Protein AF-X6HKK5-F1 (afdb_monomer)

Structure (mmCIF, N/CA/C/O backbone):
data_AF-X6HKK5-F1
#
_entry.id   AF-X6HKK5-F1
#
loop_
_atom_site.group_PDB
_atom_site.id
_atom_site.type_symbol
_atom_site.label_atom_id
_atom_site.label_alt_id
_atom_site.label_comp_id
_atom_site.label_asym_id
_atom_site.label_entity_id
_atom_site.label_seq_id
_atom_site.pdbx_PDB_ins_code
_atom_site.Cartn_x
_atom_site.Cartn_y
_atom_site.Cartn_z
_atom_site.occupancy
_atom_site.B_iso_or_equiv
_atom_site.auth_seq_id
_atom_site.auth_comp_id
_atom_site.auth_asym_id
_atom_site.auth_atom_id
_atom_site.pdbx_PDB_model_num
ATOM 1 N N . MET A 1 1 ? -24.919 6.876 29.191 1.00 41.84 1 MET A N 1
ATOM 2 C CA . MET A 1 1 ? -24.363 6.318 27.938 1.00 41.84 1 MET A CA 1
ATOM 3 C C . MET A 1 1 ? -24.733 7.276 26.819 1.00 41.84 1 MET A C 1
ATOM 5 O O . MET A 1 1 ? -25.916 7.450 26.562 1.00 41.84 1 MET A O 1
ATOM 9 N N . ASN A 1 2 ? -23.750 7.991 26.263 1.00 43.66 2 ASN A N 1
ATOM 10 C CA . ASN A 1 2 ? -23.966 8.981 25.204 1.00 43.66 2 ASN A CA 1
ATOM 11 C C . ASN A 1 2 ? -24.078 8.261 23.855 1.00 43.66 2 ASN A C 1
ATOM 13 O O . ASN A 1 2 ? -23.079 8.071 23.167 1.00 43.66 2 ASN A O 1
ATOM 17 N N . SER A 1 3 ? -25.297 7.898 23.464 1.00 54.62 3 SER A N 1
ATOM 18 C CA . SER A 1 3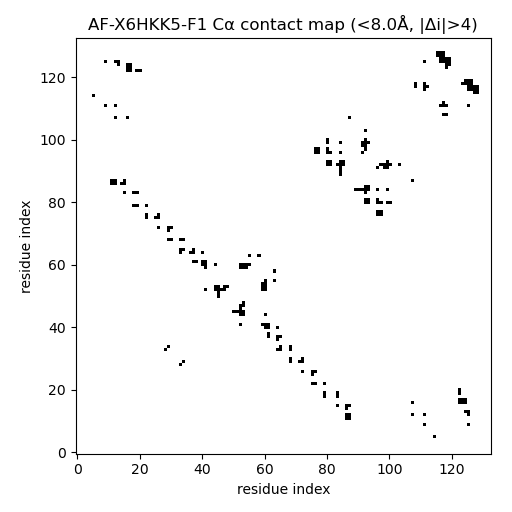 ? -25.596 7.228 22.190 1.00 54.62 3 SER A CA 1
ATOM 19 C C . SER A 1 3 ? -25.035 7.956 20.959 1.00 54.62 3 SER A C 1
ATOM 21 O O . SER A 1 3 ? -24.623 7.304 20.007 1.00 54.62 3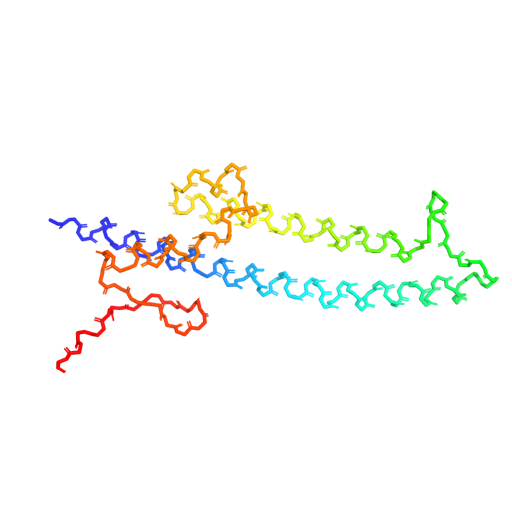 SER A O 1
ATOM 23 N N . ASN A 1 4 ? -24.938 9.291 20.988 1.00 52.62 4 ASN A N 1
ATOM 24 C CA . ASN A 1 4 ? -24.334 10.082 19.906 1.00 52.62 4 ASN A CA 1
ATOM 25 C C . ASN A 1 4 ? -22.807 9.908 19.784 1.00 52.62 4 ASN A C 1
ATOM 27 O O . ASN A 1 4 ? -22.262 9.981 18.683 1.00 52.62 4 ASN A O 1
ATOM 31 N N . VAL A 1 5 ? -22.104 9.658 20.894 1.00 55.62 5 VAL A N 1
ATOM 32 C CA . VAL A 1 5 ? -20.651 9.417 20.874 1.00 55.62 5 VAL A CA 1
ATOM 33 C C . VAL A 1 5 ? -20.369 8.012 20.339 1.00 55.62 5 VAL A C 1
ATOM 35 O O . VAL A 1 5 ? -19.491 7.855 19.496 1.00 55.62 5 VAL A O 1
ATOM 38 N N . ASP A 1 6 ? -21.176 7.022 20.727 1.00 59.47 6 ASP A N 1
ATOM 39 C CA . ASP A 1 6 ? -21.065 5.650 20.213 1.00 59.47 6 ASP A CA 1
ATOM 40 C C . ASP A 1 6 ? -21.430 5.551 18.720 1.00 59.47 6 ASP A C 1
ATOM 42 O O . ASP A 1 6 ? -20.747 4.857 17.967 1.00 59.47 6 ASP A O 1
ATOM 46 N N . LEU A 1 7 ? -22.447 6.294 18.260 1.00 58.25 7 LEU A N 1
ATOM 47 C CA . LEU A 1 7 ? -22.823 6.365 16.840 1.00 58.25 7 LEU A CA 1
ATOM 48 C C . LEU A 1 7 ? -21.729 7.009 15.979 1.00 58.25 7 LEU A C 1
ATOM 50 O O . LEU A 1 7 ? -21.346 6.427 14.966 1.00 58.25 7 LEU A O 1
ATOM 54 N N . SER A 1 8 ? -21.170 8.152 16.399 1.00 60.84 8 SER A N 1
ATOM 55 C CA . SER A 1 8 ? -20.060 8.779 15.658 1.00 60.84 8 SER A CA 1
ATOM 56 C C . SER A 1 8 ? -18.792 7.915 15.669 1.00 60.84 8 SER A C 1
ATOM 58 O O . SER A 1 8 ? -18.073 7.850 14.674 1.00 60.84 8 SER A O 1
ATOM 60 N N . SER A 1 9 ? -18.539 7.184 16.760 1.00 70.75 9 SER A N 1
ATOM 61 C CA . SER A 1 9 ? -17.435 6.225 16.858 1.00 70.75 9 SER A CA 1
ATOM 62 C C . SER A 1 9 ? -17.611 5.052 15.886 1.00 70.75 9 SER A C 1
ATOM 64 O O . SER A 1 9 ? -16.672 4.705 15.169 1.00 70.75 9 SER A O 1
ATOM 66 N N . ALA A 1 10 ? -18.815 4.479 15.797 1.00 72.75 10 ALA A N 1
ATOM 67 C CA . ALA A 1 10 ? -19.121 3.390 14.869 1.00 72.75 10 ALA A CA 1
ATOM 68 C C . ALA A 1 10 ? -19.048 3.830 13.397 1.00 72.75 10 ALA A C 1
ATOM 70 O O . ALA A 1 10 ? -18.552 3.082 12.550 1.00 72.75 10 ALA A O 1
ATOM 71 N N . GLU A 1 11 ? -19.494 5.049 13.088 1.00 79.00 11 GLU A N 1
ATOM 72 C CA . GLU A 1 11 ? -19.430 5.621 11.742 1.00 79.00 11 GLU A CA 1
ATOM 73 C C . GLU A 1 11 ? -17.981 5.869 11.298 1.00 79.00 11 GLU A C 1
ATOM 75 O O . GLU A 1 11 ? -17.581 5.401 10.229 1.00 79.00 11 GLU A O 1
ATOM 80 N N . ASN A 1 12 ? -17.153 6.454 12.172 1.00 80.00 12 ASN A N 1
ATOM 81 C CA . ASN A 1 12 ? -15.714 6.621 11.939 1.00 80.00 12 ASN A CA 1
ATOM 82 C C . ASN A 1 12 ? -15.004 5.275 11.724 1.00 80.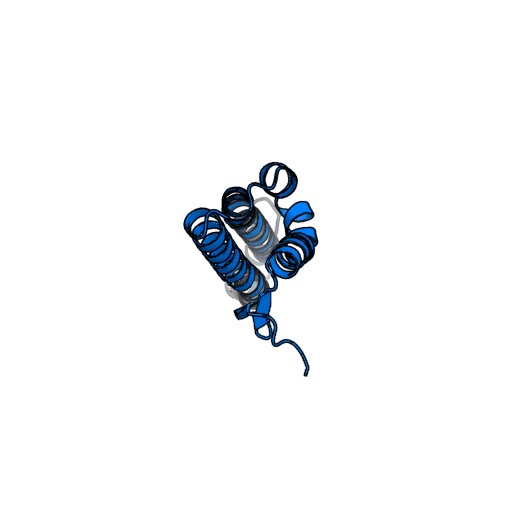00 12 ASN A C 1
ATOM 84 O O . ASN A 1 12 ? -14.110 5.154 10.882 1.00 80.00 12 ASN A O 1
ATOM 88 N N . LEU A 1 13 ? -15.403 4.240 12.469 1.00 79.38 13 LEU A N 1
ATOM 89 C CA . LEU A 1 13 ? -14.821 2.904 12.364 1.00 79.38 13 LEU A CA 1
ATOM 90 C C . LEU A 1 13 ? -15.214 2.213 11.044 1.00 79.38 13 LEU A C 1
ATOM 92 O O . LEU A 1 13 ? -14.386 1.555 10.410 1.00 79.38 13 LEU A O 1
ATOM 96 N N . ASN A 1 14 ? -16.453 2.410 10.589 1.00 83.88 14 ASN A N 1
ATOM 97 C CA . ASN A 1 14 ? -16.934 1.934 9.293 1.00 83.88 14 ASN A CA 1
ATOM 98 C C . ASN A 1 14 ? -16.247 2.661 8.121 1.00 83.88 14 ASN A C 1
ATOM 100 O O . ASN A 1 14 ? -15.882 2.042 7.117 1.00 83.88 14 ASN A O 1
ATOM 104 N N . GLU A 1 15 ? -16.015 3.968 8.253 1.00 83.12 15 GLU A N 1
ATOM 105 C CA . GLU A 1 15 ? -15.270 4.749 7.266 1.00 83.12 15 GLU A CA 1
ATOM 106 C C . GLU A 1 15 ? -13.798 4.315 7.192 1.00 83.12 15 GLU A C 1
ATOM 108 O O . GLU A 1 15 ? -13.270 4.097 6.095 1.00 83.12 15 GLU A O 1
ATOM 113 N N . ALA A 1 16 ? -13.159 4.072 8.342 1.00 82.75 16 ALA A N 1
ATOM 114 C CA . ALA A 1 16 ? -11.810 3.516 8.408 1.00 82.75 16 ALA A CA 1
ATOM 115 C C . ALA A 1 16 ? -11.719 2.141 7.717 1.00 82.75 16 ALA A C 1
ATOM 117 O O . ALA A 1 16 ? -10.803 1.916 6.926 1.00 82.75 16 ALA A O 1
ATOM 118 N N . LEU A 1 17 ? -12.699 1.253 7.934 1.00 83.19 17 LEU A N 1
ATOM 119 C CA . LEU A 1 17 ? -12.812 -0.042 7.245 1.00 83.19 17 LEU A CA 1
ATOM 120 C C . LEU A 1 17 ? -12.943 0.111 5.727 1.00 83.19 17 LEU A C 1
ATOM 122 O O . LEU A 1 17 ? -12.263 -0.579 4.962 1.00 83.19 17 LEU A O 1
ATOM 126 N N . ARG A 1 18 ? -13.782 1.046 5.270 1.00 85.62 18 ARG A N 1
ATOM 127 C CA . ARG A 1 18 ? -13.967 1.326 3.840 1.00 85.62 18 ARG A CA 1
ATOM 128 C C . ARG A 1 18 ? -12.674 1.818 3.192 1.00 85.62 18 ARG A C 1
ATOM 130 O O . ARG A 1 18 ? -12.336 1.365 2.094 1.00 85.62 18 ARG A O 1
ATOM 137 N N . LEU A 1 19 ? -11.958 2.726 3.853 1.00 85.44 19 LEU A N 1
ATOM 138 C CA . LEU A 1 19 ? -10.670 3.233 3.381 1.00 85.44 19 LEU A CA 1
ATOM 139 C C . LEU A 1 19 ? -9.599 2.146 3.388 1.00 85.44 19 LEU A C 1
ATOM 141 O O . LEU A 1 19 ? -8.860 2.031 2.413 1.00 85.44 19 LEU A O 1
ATOM 145 N N . TYR A 1 20 ? -9.564 1.310 4.426 1.00 83.00 20 TYR A N 1
ATOM 146 C CA . TYR A 1 20 ? -8.648 0.177 4.509 1.00 83.00 20 TYR A CA 1
ATOM 147 C C . TYR A 1 20 ? -8.880 -0.817 3.366 1.00 83.00 20 TYR A C 1
ATOM 149 O O . TYR A 1 20 ? -7.946 -1.181 2.654 1.00 83.00 20 TYR A O 1
ATOM 157 N N . ARG A 1 21 ? -10.138 -1.183 3.094 1.00 85.06 21 ARG A N 1
ATOM 158 C CA . ARG A 1 21 ? -10.479 -2.061 1.965 1.00 85.06 21 ARG A CA 1
ATOM 159 C C . ARG A 1 21 ? -10.058 -1.454 0.630 1.00 85.06 21 ARG A C 1
ATOM 161 O O . ARG A 1 21 ? -9.482 -2.144 -0.209 1.00 85.06 21 ARG A O 1
ATOM 168 N N . ARG A 1 22 ? -10.336 -0.162 0.422 1.00 87.56 22 ARG A N 1
ATOM 169 C CA . ARG A 1 22 ? -9.925 0.556 -0.793 1.00 87.56 22 ARG A CA 1
ATOM 170 C C . ARG A 1 22 ? -8.404 0.584 -0.938 1.00 87.56 22 ARG A C 1
ATOM 172 O O . ARG A 1 22 ? -7.914 0.456 -2.053 1.00 87.56 22 ARG A O 1
ATOM 179 N N . LEU A 1 23 ? -7.677 0.721 0.167 1.00 86.31 23 LEU A N 1
ATOM 180 C CA . LEU A 1 23 ? -6.223 0.697 0.179 1.00 86.31 23 LEU A CA 1
ATOM 181 C C . LEU A 1 23 ? -5.679 -0.677 -0.219 1.00 86.31 23 LEU A C 1
ATOM 183 O O . LEU A 1 23 ? -4.857 -0.743 -1.125 1.00 86.31 23 LEU A O 1
ATOM 187 N N . VAL A 1 24 ? -6.168 -1.761 0.388 1.00 85.31 24 VAL A N 1
ATOM 188 C CA . VAL A 1 24 ? -5.741 -3.134 0.057 1.00 85.31 24 VAL A CA 1
ATOM 189 C C . VAL A 1 24 ? -5.999 -3.448 -1.418 1.00 85.31 24 VAL A C 1
ATOM 191 O O . VAL A 1 24 ? -5.109 -3.931 -2.116 1.00 85.31 24 VAL A O 1
ATOM 194 N N . LEU A 1 25 ? -7.188 -3.102 -1.923 1.00 88.38 25 LEU A N 1
ATOM 195 C CA . LEU A 1 25 ? -7.517 -3.264 -3.342 1.00 88.38 25 LEU A CA 1
ATOM 196 C C . LEU A 1 25 ? -6.646 -2.378 -4.241 1.00 88.38 25 LEU A C 1
ATOM 198 O O . LEU A 1 25 ? -6.217 -2.823 -5.300 1.00 88.38 25 LEU A O 1
ATOM 202 N N . GLY A 1 26 ? -6.361 -1.144 -3.818 1.00 88.06 26 GLY A N 1
ATOM 203 C CA . GLY A 1 26 ? -5.491 -0.219 -4.541 1.00 88.06 26 GLY A CA 1
ATOM 204 C C . GLY A 1 26 ? -4.054 -0.726 -4.643 1.00 88.06 26 GLY A C 1
ATOM 205 O O . GLY A 1 26 ? -3.478 -0.686 -5.723 1.00 88.06 26 GLY A O 1
ATOM 206 N N . ILE A 1 27 ? -3.500 -1.268 -3.555 1.00 87.94 27 ILE A N 1
ATOM 207 C CA . ILE A 1 27 ? -2.171 -1.898 -3.536 1.00 87.94 27 ILE A CA 1
ATOM 208 C C . ILE A 1 27 ? -2.136 -3.081 -4.506 1.00 87.94 27 ILE A C 1
ATOM 210 O O . ILE A 1 27 ? -1.243 -3.150 -5.348 1.00 87.94 27 ILE A O 1
ATOM 214 N N . GLY A 1 28 ? -3.133 -3.971 -4.440 1.00 87.88 28 GLY A N 1
ATOM 215 C CA . GLY A 1 28 ? -3.239 -5.103 -5.362 1.00 87.88 28 GLY A CA 1
ATOM 216 C C . GLY A 1 28 ? -3.337 -4.662 -6.826 1.00 87.88 28 GLY A C 1
ATOM 217 O O . GLY A 1 28 ? -2.626 -5.185 -7.680 1.00 87.88 28 GLY A O 1
ATOM 218 N N . ALA A 1 29 ? -4.160 -3.652 -7.117 1.00 90.25 29 ALA A N 1
ATOM 219 C CA . ALA A 1 29 ? -4.315 -3.111 -8.464 1.00 90.25 29 ALA A CA 1
ATOM 220 C C . ALA A 1 29 ? -3.020 -2.473 -8.990 1.00 90.25 29 ALA A C 1
ATOM 222 O O . ALA A 1 29 ? -2.627 -2.756 -10.119 1.00 90.25 29 ALA A O 1
ATOM 223 N N . ILE A 1 30 ? -2.333 -1.659 -8.179 1.00 89.19 30 ILE A N 1
ATOM 224 C CA . ILE A 1 30 ? -1.052 -1.038 -8.553 1.00 89.19 30 ILE A CA 1
ATOM 225 C C . ILE A 1 30 ? 0.011 -2.110 -8.792 1.00 89.19 30 ILE A C 1
ATOM 227 O O . ILE A 1 30 ? 0.754 -2.007 -9.762 1.00 89.19 30 ILE A O 1
ATOM 231 N N . ALA A 1 31 ? 0.069 -3.153 -7.961 1.00 87.44 31 ALA A N 1
ATOM 232 C CA . ALA A 1 31 ? 1.020 -4.242 -8.150 1.00 87.44 31 ALA A CA 1
ATOM 233 C C . ALA A 1 31 ? 0.786 -4.973 -9.482 1.00 87.44 31 ALA A C 1
ATOM 235 O O . ALA A 1 31 ? 1.723 -5.148 -10.254 1.00 87.44 31 ALA A O 1
ATOM 236 N N . VAL A 1 32 ? -0.463 -5.343 -9.791 1.00 90.50 32 VAL A N 1
ATOM 237 C CA . VAL A 1 32 ? -0.797 -6.069 -11.029 1.00 90.50 32 VAL A CA 1
ATOM 238 C C . VAL A 1 32 ? -0.606 -5.186 -12.265 1.00 90.50 32 VAL A C 1
ATOM 240 O O . VAL A 1 32 ? 0.113 -5.562 -13.189 1.00 90.50 32 VAL A O 1
ATOM 243 N N . ILE A 1 33 ? -1.223 -4.002 -12.286 1.00 91.19 33 ILE A N 1
ATOM 244 C CA . ILE A 1 33 ? -1.173 -3.091 -13.439 1.00 91.19 33 ILE A CA 1
ATOM 245 C C . ILE A 1 33 ? 0.246 -2.560 -13.629 1.00 91.19 33 ILE A C 1
ATOM 247 O O . ILE A 1 33 ? 0.741 -2.526 -14.753 1.00 91.19 33 ILE A O 1
ATOM 251 N N . GLY A 1 34 ? 0.915 -2.186 -12.538 1.00 88.38 34 GLY A N 1
ATOM 252 C CA . GLY A 1 34 ? 2.290 -1.708 -12.555 1.00 88.38 34 GLY A CA 1
ATOM 253 C C . GLY A 1 34 ? 3.243 -2.754 -13.116 1.00 88.38 34 GLY A C 1
ATOM 254 O O . GLY A 1 34 ? 4.031 -2.443 -14.002 1.00 88.38 34 GLY A O 1
ATOM 255 N N . PHE A 1 35 ? 3.126 -4.011 -12.685 1.00 86.69 35 PHE A N 1
ATOM 256 C CA . PHE A 1 35 ? 3.969 -5.087 -13.203 1.00 86.69 35 PHE A CA 1
ATOM 257 C C . PHE A 1 35 ? 3.758 -5.325 -14.706 1.00 86.69 35 PHE A C 1
ATOM 259 O O . PHE A 1 35 ? 4.726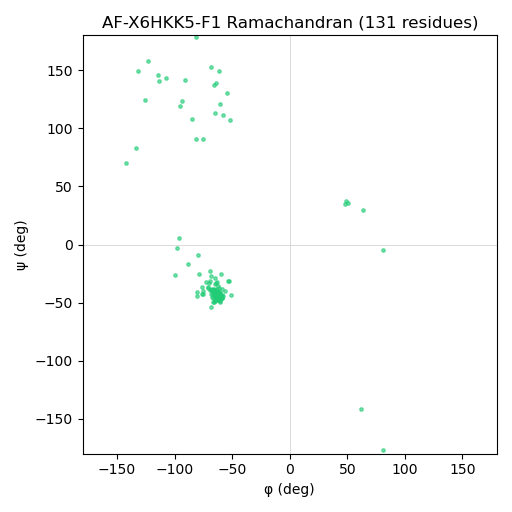 -5.410 -15.463 1.00 86.69 35 PHE A O 1
ATOM 266 N N . VAL A 1 36 ? 2.502 -5.347 -15.166 1.00 88.81 36 VAL A N 1
ATOM 267 C CA . VAL A 1 36 ? 2.181 -5.447 -16.600 1.00 88.81 36 VAL A CA 1
ATOM 268 C C . VAL A 1 36 ? 2.745 -4.253 -17.375 1.00 88.81 36 VAL A C 1
ATOM 270 O O . VAL A 1 36 ? 3.360 -4.438 -18.426 1.00 88.81 36 VAL A O 1
ATOM 273 N N . ALA A 1 37 ? 2.593 -3.035 -16.850 1.00 86.81 37 ALA A N 1
ATOM 274 C CA . ALA A 1 37 ? 3.103 -1.820 -17.475 1.00 86.81 37 ALA A CA 1
ATOM 275 C C . ALA A 1 37 ? 4.630 -1.843 -17.618 1.00 86.81 37 ALA A C 1
ATOM 277 O O . ALA A 1 37 ? 5.134 -1.494 -18.681 1.00 86.81 37 ALA A O 1
ATOM 278 N N . VAL A 1 38 ? 5.364 -2.312 -16.602 1.00 86.00 38 VAL A N 1
ATOM 279 C CA . VAL A 1 38 ? 6.830 -2.450 -16.649 1.00 86.00 38 VAL A CA 1
ATOM 280 C C . VAL A 1 38 ? 7.264 -3.425 -17.742 1.00 86.00 38 VAL A C 1
ATOM 282 O O . VAL A 1 38 ? 8.175 -3.116 -18.510 1.00 86.00 38 VAL A O 1
ATOM 285 N N . ILE A 1 39 ? 6.592 -4.573 -17.865 1.00 83.88 39 ILE A N 1
ATOM 286 C CA . ILE A 1 39 ? 6.885 -5.558 -18.918 1.00 83.88 39 ILE A CA 1
ATOM 287 C C . ILE A 1 39 ? 6.649 -4.955 -20.306 1.00 83.88 39 ILE A C 1
ATOM 289 O O . ILE A 1 39 ? 7.477 -5.120 -21.206 1.00 83.88 39 ILE A O 1
ATOM 293 N N . LEU A 1 40 ? 5.531 -4.249 -20.491 1.00 85.38 40 LEU A N 1
ATOM 294 C CA . LEU A 1 40 ? 5.220 -3.584 -21.755 1.00 85.38 40 LEU A CA 1
ATOM 295 C C . LEU A 1 40 ? 6.234 -2.481 -22.069 1.00 85.38 40 LEU A C 1
ATOM 297 O O . LEU A 1 40 ? 6.698 -2.411 -23.203 1.00 85.38 40 LEU A O 1
ATOM 301 N N . LEU A 1 41 ? 6.637 -1.681 -21.076 1.00 80.88 41 LEU A N 1
ATOM 302 C CA . LEU A 1 41 ? 7.673 -0.655 -21.221 1.00 80.88 41 LEU A CA 1
ATOM 303 C C . LEU A 1 41 ? 9.019 -1.257 -21.623 1.00 80.88 41 LEU A C 1
ATOM 305 O O . LEU A 1 41 ? 9.695 -0.711 -22.489 1.00 80.88 41 LEU A O 1
ATOM 309 N N . ALA A 1 42 ? 9.403 -2.388 -21.030 1.00 77.25 42 ALA A N 1
ATOM 310 C CA . ALA A 1 42 ? 10.639 -3.078 -21.379 1.00 77.25 42 ALA A CA 1
ATOM 311 C C . ALA A 1 42 ? 10.608 -3.588 -22.829 1.00 77.25 42 ALA A C 1
ATOM 313 O O . ALA A 1 42 ? 11.578 -3.406 -23.563 1.00 77.25 42 ALA A O 1
ATOM 314 N N . LYS A 1 43 ? 9.476 -4.161 -23.267 1.00 80.00 43 LYS A N 1
ATOM 315 C CA . LYS A 1 43 ? 9.275 -4.594 -24.660 1.00 80.00 43 LYS A CA 1
ATOM 316 C C . LYS A 1 43 ? 9.239 -3.428 -25.652 1.00 80.00 43 LYS A C 1
ATOM 318 O O . LYS A 1 43 ? 9.786 -3.540 -26.742 1.00 80.00 43 LYS A O 1
ATOM 323 N N . LEU A 1 44 ? 8.611 -2.313 -25.285 1.00 78.62 44 LEU A N 1
ATOM 324 C CA . LEU A 1 44 ? 8.613 -1.086 -26.084 1.00 78.62 44 LEU A CA 1
ATOM 325 C C . LEU A 1 44 ? 10.018 -0.496 -26.179 1.00 78.62 44 LEU A C 1
ATOM 327 O O . LEU A 1 44 ? 10.439 -0.116 -27.263 1.00 78.62 44 LEU A O 1
ATOM 331 N N . GLY A 1 45 ? 10.764 -0.469 -25.075 1.00 70.00 45 GLY A N 1
ATOM 332 C CA . GLY A 1 45 ? 12.139 0.018 -25.049 1.00 70.00 45 GLY A CA 1
ATOM 333 C C . GLY A 1 45 ? 13.044 -0.761 -26.000 1.00 70.00 45 GLY A C 1
ATOM 334 O O . GLY A 1 45 ? 13.771 -0.149 -26.779 1.00 70.00 45 GLY A O 1
ATOM 335 N N . THR A 1 46 ? 12.963 -2.095 -25.99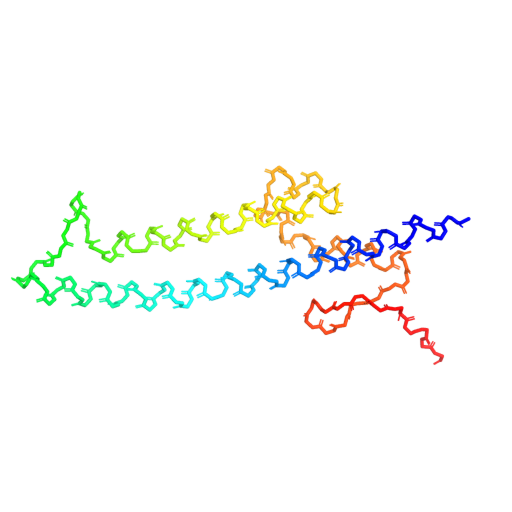3 1.00 72.75 46 THR A N 1
ATOM 336 C CA . THR A 1 46 ? 13.744 -2.945 -26.908 1.00 72.75 46 THR A CA 1
ATOM 337 C C . THR A 1 46 ? 13.276 -2.850 -28.359 1.00 72.75 46 THR A C 1
ATOM 339 O O . THR A 1 46 ? 14.112 -2.900 -29.257 1.00 72.75 46 THR A O 1
ATOM 342 N N . ALA A 1 47 ? 11.977 -2.657 -28.606 1.00 74.75 47 ALA A N 1
ATOM 343 C CA . ALA A 1 47 ? 11.443 -2.448 -29.953 1.00 74.75 47 ALA A CA 1
ATOM 344 C C . ALA A 1 47 ? 11.816 -1.077 -30.548 1.00 74.75 47 ALA A C 1
ATOM 346 O O . ALA A 1 47 ? 12.061 -0.980 -31.747 1.00 74.75 47 ALA A O 1
ATOM 347 N N . LEU A 1 48 ? 11.860 -0.024 -29.726 1.00 69.81 48 LEU A N 1
ATOM 348 C CA . LEU A 1 48 ? 12.141 1.350 -30.158 1.00 69.81 48 LEU A CA 1
ATOM 349 C C . LEU A 1 48 ? 13.633 1.621 -30.390 1.00 69.81 48 LEU A C 1
ATOM 351 O O . LEU A 1 48 ? 13.966 2.516 -31.160 1.00 69.81 48 LEU A O 1
ATOM 355 N N . SER A 1 49 ? 14.528 0.874 -29.739 1.00 65.00 49 SER A N 1
ATOM 356 C CA . SER A 1 49 ? 15.978 1.030 -29.906 1.00 65.00 49 SER A CA 1
ATOM 357 C C . SER A 1 49 ? 16.706 -0.324 -29.889 1.00 65.00 49 SER A C 1
ATOM 359 O O . SER A 1 49 ? 17.410 -0.645 -28.928 1.00 65.00 49 SER A O 1
ATOM 361 N N . PRO A 1 50 ? 16.563 -1.172 -30.923 1.00 65.19 50 PRO A N 1
ATOM 362 C CA . PRO A 1 50 ? 17.403 -2.364 -31.048 1.00 65.19 50 PRO A CA 1
ATOM 363 C C . PRO A 1 50 ? 18.864 -1.930 -31.282 1.00 65.19 50 PRO A C 1
ATOM 365 O O . PRO A 1 50 ? 19.067 -1.024 -32.091 1.00 65.19 50 PRO A O 1
ATOM 368 N N . PRO A 1 51 ? 19.904 -2.524 -30.652 1.00 67.69 51 PRO A N 1
ATOM 369 C CA . PRO A 1 51 ? 19.934 -3.682 -29.743 1.00 67.69 51 PRO A CA 1
ATOM 370 C C . PRO A 1 51 ? 19.970 -3.341 -28.238 1.00 67.69 51 PRO A C 1
ATOM 372 O O . PRO A 1 51 ? 20.008 -4.251 -27.416 1.00 67.69 51 PRO A O 1
ATOM 375 N N . HIS A 1 52 ? 20.039 -2.059 -27.872 1.00 63.00 52 HIS A N 1
ATOM 376 C CA . HIS A 1 52 ? 20.407 -1.636 -26.513 1.00 63.00 52 HIS A CA 1
ATOM 377 C C . HIS A 1 52 ? 19.174 -1.267 -25.661 1.00 63.00 52 HIS A C 1
ATOM 379 O O . HIS A 1 52 ? 19.175 -1.454 -24.455 1.00 63.00 52 HIS A O 1
ATOM 385 N N . GLY A 1 53 ? 18.060 -0.854 -26.261 1.00 67.56 53 GLY A N 1
ATOM 386 C CA . GLY A 1 53 ? 16.886 -0.360 -25.543 1.00 67.56 53 GLY A CA 1
ATOM 387 C C . GLY A 1 53 ? 17.032 1.106 -25.119 1.00 67.56 53 GLY A C 1
ATOM 388 O O . GLY A 1 53 ? 18.001 1.779 -25.471 1.00 67.56 53 GLY A O 1
ATOM 389 N N . ILE A 1 54 ? 16.040 1.630 -24.393 1.00 73.31 54 ILE A N 1
ATOM 390 C CA . ILE A 1 54 ? 16.062 3.008 -23.880 1.00 73.31 54 ILE A CA 1
ATOM 391 C C . ILE A 1 54 ? 16.634 3.003 -22.461 1.00 73.31 54 ILE A C 1
ATOM 393 O O . ILE A 1 54 ? 16.091 2.339 -21.572 1.00 73.31 54 ILE A O 1
ATOM 397 N N . TYR A 1 55 ? 17.696 3.782 -22.258 1.00 76.62 55 TYR A N 1
ATOM 398 C CA . TYR A 1 55 ? 18.328 4.000 -20.961 1.00 76.62 55 TYR A CA 1
ATOM 399 C C . TYR A 1 55 ? 18.151 5.441 -20.510 1.00 76.62 55 TYR A C 1
ATOM 401 O O . TYR A 1 55 ? 18.279 6.379 -21.296 1.00 76.62 55 TYR A O 1
ATOM 409 N N . ILE A 1 56 ? 17.903 5.613 -19.219 1.00 76.62 56 ILE A N 1
ATOM 410 C CA . ILE A 1 56 ? 17.844 6.910 -18.557 1.00 76.62 56 ILE A CA 1
ATOM 411 C C . ILE A 1 56 ? 18.823 6.830 -17.383 1.00 76.62 56 ILE A C 1
ATOM 413 O O . ILE A 1 56 ? 18.749 5.904 -16.580 1.00 76.62 56 ILE A O 1
ATOM 417 N N . PHE A 1 57 ? 19.786 7.752 -17.310 1.00 80.69 57 PHE A N 1
ATOM 418 C CA . PHE A 1 57 ? 20.861 7.736 -16.300 1.00 80.69 57 PHE A CA 1
ATOM 419 C C . PHE A 1 57 ? 21.615 6.392 -16.182 1.00 80.69 57 PHE A C 1
ATOM 421 O O . PHE A 1 57 ? 22.001 5.987 -15.092 1.00 80.69 57 PHE A O 1
ATOM 428 N N . GLY A 1 58 ? 21.817 5.687 -17.301 1.00 79.31 58 GLY A N 1
ATOM 429 C CA . GLY A 1 58 ? 22.517 4.394 -17.324 1.00 79.31 58 GLY A CA 1
ATOM 430 C C . GLY A 1 58 ? 21.663 3.187 -16.921 1.00 79.31 58 GLY A C 1
ATOM 431 O O . GLY A 1 58 ? 22.117 2.058 -17.065 1.00 79.31 58 GLY A O 1
ATOM 432 N N . GLU A 1 59 ? 20.414 3.403 -16.503 1.00 80.31 59 GLU A N 1
ATOM 433 C CA . GLU A 1 59 ? 19.473 2.348 -16.121 1.00 80.31 59 GLU A CA 1
ATOM 434 C C . GLU A 1 59 ? 18.377 2.159 -17.169 1.00 80.31 59 GLU A C 1
ATOM 436 O O . GLU A 1 59 ? 17.905 3.115 -17.795 1.00 80.31 59 GLU A O 1
ATOM 441 N N . GLY A 1 60 ? 17.975 0.907 -17.380 1.00 80.56 60 GLY A N 1
ATOM 442 C CA . GLY A 1 60 ? 16.988 0.559 -18.398 1.00 80.56 60 GLY A CA 1
ATOM 443 C C . GLY A 1 60 ? 15.595 1.093 -18.061 1.00 80.56 60 GLY A C 1
ATOM 444 O O . GLY A 1 60 ? 15.221 1.229 -16.894 1.00 80.56 60 GLY A O 1
ATOM 445 N N . LEU A 1 61 ? 14.779 1.335 -19.090 1.00 80.75 61 LEU A N 1
ATOM 446 C CA . LEU A 1 61 ? 13.392 1.793 -18.931 1.00 80.75 61 LEU A CA 1
ATOM 447 C C . LEU A 1 61 ? 12.557 0.884 -17.999 1.00 80.75 61 LEU A C 1
ATOM 449 O O . LEU A 1 61 ? 11.674 1.358 -17.287 1.00 80.75 61 LEU A O 1
ATOM 453 N N . GLY A 1 62 ? 12.864 -0.419 -17.973 1.00 81.12 62 GLY A N 1
ATOM 454 C CA . GLY A 1 62 ? 12.255 -1.380 -17.049 1.00 81.12 62 GLY A CA 1
ATOM 455 C C . GLY A 1 62 ? 12.594 -1.110 -15.578 1.00 81.12 62 GLY A C 1
ATOM 456 O O . GLY A 1 62 ? 11.696 -1.160 -14.739 1.00 81.12 62 GLY A O 1
ATOM 457 N N . THR A 1 63 ? 13.848 -0.759 -15.263 1.00 84.44 63 THR A N 1
ATOM 458 C CA . THR A 1 63 ? 14.286 -0.401 -13.902 1.00 84.44 63 THR A CA 1
ATOM 459 C C . THR A 1 63 ? 13.542 0.839 -13.409 1.00 84.44 63 THR A C 1
ATOM 461 O O . THR A 1 63 ? 12.966 0.829 -12.323 1.00 84.44 63 THR A O 1
ATOM 464 N N . TRP A 1 64 ? 13.466 1.885 -14.236 1.00 85.88 64 TRP A N 1
ATOM 465 C CA . TRP A 1 64 ? 12.715 3.102 -13.910 1.00 85.88 64 TRP A CA 1
ATOM 466 C C . TRP A 1 64 ? 11.219 2.849 -13.746 1.00 85.88 64 TRP A C 1
ATOM 468 O O . TRP A 1 64 ? 10.596 3.401 -12.838 1.00 85.88 64 TRP A O 1
ATOM 478 N N . GLY A 1 65 ? 10.651 1.973 -14.575 1.00 85.12 65 GLY A N 1
ATOM 479 C CA . GLY A 1 65 ? 9.277 1.515 -14.413 1.00 85.12 65 GLY A CA 1
ATOM 480 C C . GLY A 1 65 ? 9.059 0.828 -13.062 1.00 85.12 65 GLY A C 1
ATOM 481 O O . GLY A 1 65 ? 8.097 1.143 -12.364 1.00 85.12 65 GLY A O 1
ATOM 482 N N . LEU A 1 66 ? 9.968 -0.061 -12.651 1.00 87.38 66 LEU A N 1
ATOM 483 C CA . LEU A 1 66 ? 9.893 -0.734 -11.352 1.00 87.38 66 LEU A CA 1
ATOM 484 C C . LEU A 1 66 ? 9.982 0.271 -10.192 1.00 87.38 66 LEU A C 1
ATOM 486 O O . LEU A 1 66 ? 9.169 0.216 -9.269 1.00 87.38 66 LEU A O 1
ATOM 490 N N . ILE A 1 67 ? 10.917 1.224 -10.265 1.00 89.88 67 ILE A N 1
ATOM 491 C CA . ILE A 1 67 ? 11.061 2.304 -9.277 1.00 89.88 67 ILE A CA 1
ATOM 492 C C . ILE A 1 67 ? 9.762 3.110 -9.173 1.00 89.88 67 ILE A C 1
ATOM 494 O O . ILE A 1 67 ? 9.296 3.377 -8.066 1.00 89.88 67 ILE A O 1
ATOM 498 N N . ALA A 1 68 ? 9.137 3.452 -10.303 1.00 88.69 68 ALA A N 1
ATOM 499 C CA . ALA A 1 68 ? 7.874 4.184 -10.321 1.00 88.69 68 ALA A CA 1
ATOM 500 C C . ALA A 1 68 ? 6.733 3.397 -9.653 1.00 88.69 68 ALA A C 1
ATOM 502 O O . ALA A 1 68 ? 5.958 3.974 -8.890 1.00 88.69 68 ALA A O 1
ATOM 503 N N . VAL A 1 69 ? 6.652 2.080 -9.878 1.00 90.62 69 VAL A N 1
ATOM 504 C CA . VAL A 1 69 ? 5.664 1.213 -9.211 1.00 90.62 69 VAL A CA 1
ATOM 505 C C . VAL A 1 69 ? 5.893 1.184 -7.701 1.00 90.62 69 VAL A C 1
ATOM 507 O O . VAL A 1 69 ? 4.946 1.366 -6.936 1.00 90.62 69 VAL A O 1
ATOM 510 N N . VAL A 1 70 ? 7.141 1.014 -7.255 1.00 89.44 70 VAL A N 1
ATOM 511 C CA . VAL A 1 70 ? 7.484 1.029 -5.824 1.00 89.44 70 VAL A CA 1
ATOM 512 C C . VAL A 1 70 ? 7.139 2.381 -5.196 1.00 89.44 70 VAL A C 1
ATOM 514 O O . VAL A 1 70 ? 6.488 2.425 -4.153 1.00 89.44 70 VAL A O 1
ATOM 517 N N . ALA A 1 71 ? 7.499 3.487 -5.848 1.00 91.00 71 ALA A N 1
ATOM 518 C CA . ALA A 1 71 ? 7.172 4.830 -5.377 1.00 91.00 71 ALA A CA 1
ATOM 519 C C . ALA A 1 71 ? 5.653 5.049 -5.271 1.00 91.00 71 ALA A C 1
ATOM 521 O O . ALA A 1 71 ? 5.178 5.595 -4.273 1.00 91.00 71 ALA A O 1
ATOM 522 N N . ALA A 1 72 ? 4.877 4.573 -6.251 1.00 89.56 72 ALA A N 1
ATOM 523 C CA . ALA A 1 72 ? 3.419 4.645 -6.227 1.00 89.56 72 ALA A CA 1
ATOM 524 C C . ALA A 1 72 ? 2.820 3.840 -5.062 1.00 89.56 72 ALA A C 1
ATOM 526 O O . ALA A 1 72 ? 1.927 4.335 -4.374 1.00 89.56 72 ALA A O 1
ATOM 527 N N . LEU A 1 73 ? 3.335 2.636 -4.792 1.00 88.06 73 LEU A N 1
ATOM 528 C CA . LEU A 1 73 ? 2.914 1.823 -3.647 1.00 88.06 73 LEU A CA 1
ATOM 529 C C . LEU A 1 73 ? 3.202 2.530 -2.317 1.00 88.06 73 LEU A C 1
ATOM 531 O O . LEU A 1 73 ? 2.318 2.613 -1.462 1.00 88.06 73 LEU A O 1
ATOM 535 N N . VAL A 1 74 ? 4.401 3.094 -2.157 1.00 87.12 74 VAL A N 1
ATOM 536 C CA . VAL A 1 74 ? 4.779 3.843 -0.948 1.00 87.12 74 VAL A CA 1
ATOM 537 C C . VAL A 1 74 ? 3.881 5.067 -0.761 1.00 87.12 74 VAL A C 1
ATOM 539 O O . VAL A 1 74 ? 3.341 5.269 0.327 1.00 87.12 74 VAL A O 1
ATOM 542 N N . ALA A 1 75 ? 3.652 5.854 -1.816 1.00 87.88 75 ALA A N 1
ATOM 543 C CA . ALA A 1 75 ? 2.769 7.018 -1.765 1.00 87.88 75 ALA A CA 1
ATOM 544 C C . ALA A 1 75 ? 1.323 6.630 -1.405 1.00 87.88 75 ALA A C 1
ATOM 546 O O . ALA A 1 75 ? 0.691 7.280 -0.567 1.00 87.88 75 ALA A O 1
ATOM 547 N N . GLN A 1 76 ? 0.820 5.536 -1.987 1.00 86.50 76 GLN A N 1
ATOM 548 C CA . GLN A 1 76 ? -0.516 5.011 -1.723 1.00 86.50 76 GLN A CA 1
ATOM 549 C C . GLN A 1 76 ? -0.685 4.637 -0.243 1.00 86.50 76 GLN A C 1
ATOM 551 O O . GLN A 1 76 ? -1.654 5.070 0.390 1.00 86.50 76 GLN A O 1
ATOM 556 N N . VAL A 1 77 ? 0.273 3.884 0.309 1.00 85.06 77 VAL A N 1
ATOM 557 C CA . VAL A 1 77 ? 0.321 3.475 1.723 1.00 85.06 77 VAL A CA 1
ATOM 558 C C . VAL A 1 77 ? 0.421 4.690 2.641 1.00 85.06 77 VAL A C 1
ATOM 560 O O . VAL A 1 77 ? -0.318 4.785 3.619 1.00 85.06 77 VAL A O 1
ATOM 563 N N . TRP A 1 78 ? 1.284 5.652 2.315 1.00 84.62 78 TRP A N 1
ATOM 564 C CA . TRP A 1 78 ? 1.509 6.833 3.143 1.00 84.62 78 TRP A CA 1
ATOM 565 C C . TRP A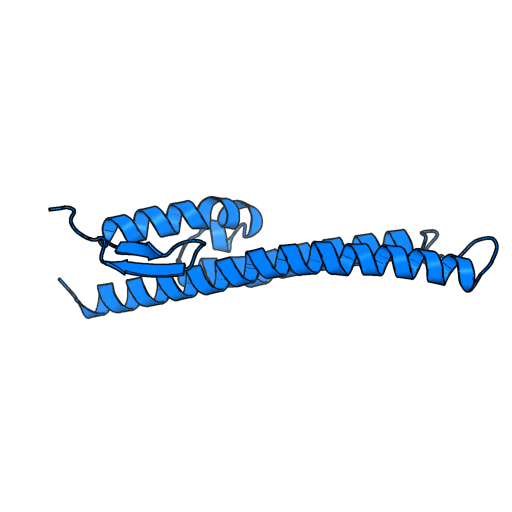 1 78 ? 0.273 7.730 3.235 1.00 84.62 78 TRP A C 1
ATOM 567 O O . TRP A 1 78 ? -0.142 8.121 4.330 1.00 84.62 78 TRP A O 1
ATOM 577 N N . TRP A 1 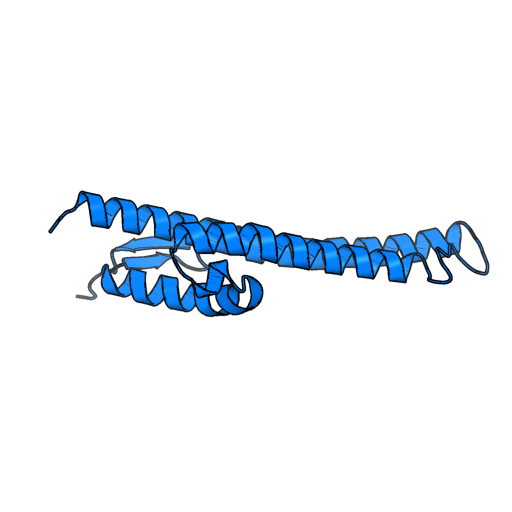79 ? -0.346 8.035 2.091 1.00 85.00 79 TRP A N 1
ATOM 578 C CA . TRP A 1 79 ? -1.504 8.926 2.026 1.00 85.00 79 TRP A CA 1
ATOM 579 C C . TRP A 1 79 ? -2.724 8.320 2.723 1.00 85.00 79 TRP A C 1
ATOM 581 O O . TRP A 1 79 ? -3.346 8.950 3.582 1.00 85.00 79 TRP A O 1
ATOM 591 N N . HIS A 1 80 ? -3.046 7.068 2.394 1.00 82.44 80 HIS A N 1
ATOM 592 C CA . HIS A 1 80 ? -4.232 6.404 2.930 1.00 82.44 80 HIS A CA 1
ATOM 593 C C . HIS A 1 80 ? -4.028 5.945 4.374 1.00 82.44 80 HIS A C 1
ATOM 595 O O . HIS A 1 80 ? -4.952 6.067 5.173 1.00 82.44 80 HIS A O 1
ATOM 601 N N . GLY A 1 81 ? -2.828 5.491 4.745 1.00 79.75 81 GLY A N 1
ATOM 602 C CA . GLY A 1 81 ? -2.514 5.123 6.125 1.00 79.75 81 GLY A CA 1
ATOM 603 C C . GLY A 1 81 ? -2.638 6.311 7.081 1.00 79.75 81 GLY A C 1
ATOM 604 O O . GLY A 1 81 ? -3.257 6.178 8.134 1.00 79.75 81 GLY A O 1
ATOM 605 N N . ARG A 1 82 ? -2.196 7.514 6.678 1.00 80.94 82 ARG A N 1
ATOM 606 C CA . ARG A 1 82 ? -2.431 8.737 7.468 1.00 80.94 82 ARG A CA 1
ATOM 607 C C . ARG A 1 82 ? -3.905 9.123 7.560 1.00 80.94 82 ARG A C 1
ATOM 609 O O . ARG A 1 82 ? -4.337 9.573 8.620 1.00 80.94 82 ARG A O 1
ATOM 616 N N . ALA A 1 83 ? -4.676 8.971 6.483 1.00 81.25 83 ALA A N 1
ATOM 617 C CA . ALA A 1 83 ? -6.117 9.231 6.513 1.00 81.25 83 ALA A CA 1
ATOM 618 C C . ALA A 1 83 ? -6.837 8.282 7.489 1.00 81.25 83 ALA A C 1
ATOM 620 O O . ALA A 1 83 ? -7.615 8.728 8.331 1.00 81.25 83 ALA A O 1
ATOM 621 N N . ILE A 1 84 ? -6.493 6.992 7.448 1.00 78.69 84 ILE A N 1
ATOM 622 C CA . ILE A 1 84 ? -7.007 5.963 8.360 1.00 78.69 84 ILE A CA 1
ATOM 623 C C . ILE A 1 84 ? -6.569 6.242 9.810 1.00 78.69 84 ILE A C 1
ATOM 625 O O . ILE A 1 84 ? -7.393 6.188 10.719 1.00 78.69 84 ILE A O 1
ATOM 629 N N . GLY A 1 85 ? -5.310 6.626 10.041 1.00 77.06 85 GLY A N 1
ATOM 630 C CA . GLY A 1 85 ? -4.797 6.987 11.368 1.00 77.06 85 GLY A CA 1
ATOM 631 C C . GLY A 1 85 ? -5.452 8.223 11.981 1.00 77.06 85 GLY A C 1
ATOM 632 O O . GLY A 1 85 ? -5.646 8.286 13.197 1.00 77.06 85 GLY A O 1
ATOM 633 N N . LYS A 1 86 ? -5.840 9.202 11.153 1.00 78.69 86 LYS A N 1
ATOM 634 C CA . LYS A 1 86 ? -6.646 10.347 11.600 1.00 78.69 86 LYS A CA 1
ATOM 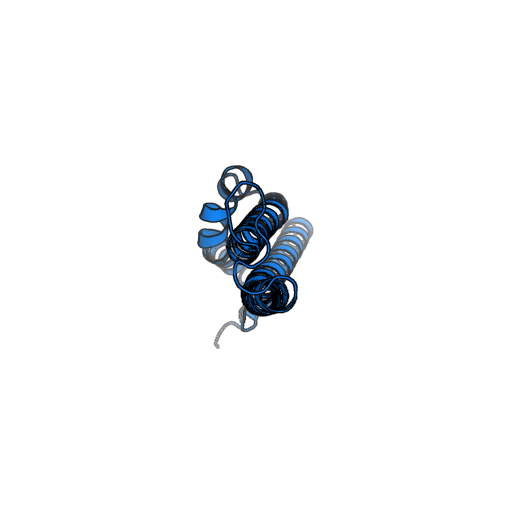635 C C . LYS A 1 86 ? -8.027 9.901 12.081 1.00 78.69 86 LYS A C 1
ATOM 637 O O . LYS A 1 86 ? -8.417 10.312 13.168 1.00 78.69 86 LYS A O 1
ATOM 642 N N . LEU A 1 87 ? -8.707 9.032 11.333 1.00 76.25 87 LEU A N 1
ATOM 643 C CA . LEU A 1 87 ? -10.041 8.522 11.686 1.00 76.25 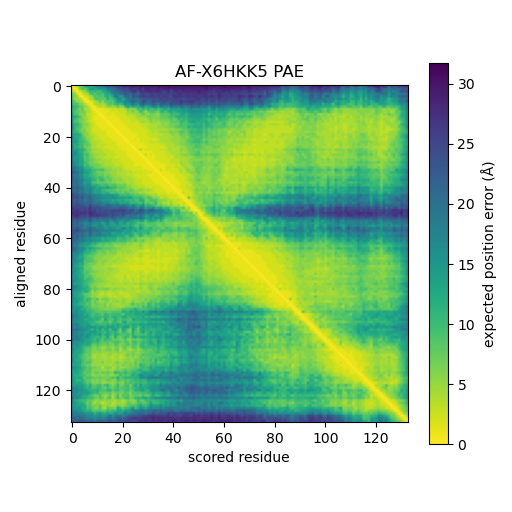87 LEU A CA 1
ATOM 644 C C . LEU A 1 87 ? -10.025 7.606 12.915 1.00 76.25 87 LEU A C 1
ATOM 646 O O . LEU A 1 87 ? -10.899 7.695 13.771 1.00 76.25 87 LEU A O 1
ATOM 650 N N . LEU A 1 88 ? -9.003 6.757 13.048 1.00 71.12 88 LEU A N 1
ATOM 651 C CA . LEU A 1 88 ? -8.850 5.866 14.203 1.00 71.12 88 LEU A CA 1
ATOM 652 C C . LEU A 1 88 ? -8.278 6.574 15.438 1.00 71.12 88 LEU A C 1
ATOM 654 O O . LEU A 1 88 ? -8.258 5.997 16.527 1.00 71.12 88 LEU A O 1
ATOM 658 N N . ASN A 1 89 ? -7.828 7.822 15.291 1.00 73.44 89 ASN A N 1
ATOM 659 C CA . ASN A 1 89 ? -7.068 8.559 16.297 1.00 73.44 89 ASN A CA 1
ATOM 660 C C . ASN A 1 89 ? -5.907 7.735 16.895 1.00 73.44 89 ASN A C 1
ATOM 662 O O . ASN A 1 89 ? -5.611 7.834 18.082 1.00 73.44 89 ASN A O 1
ATOM 666 N N . ASP A 1 90 ? -5.273 6.896 16.076 1.00 66.19 90 ASP A N 1
ATOM 667 C CA . ASP A 1 90 ? -4.202 5.998 16.502 1.00 66.19 90 ASP A CA 1
ATOM 668 C C . ASP A 1 90 ? -2.838 6.659 16.225 1.00 66.19 90 ASP A C 1
ATOM 670 O O . ASP A 1 90 ? -2.551 7.000 15.070 1.00 66.19 90 ASP A O 1
ATOM 674 N N . PRO A 1 91 ? -2.004 6.899 17.255 1.00 64.81 91 PRO A N 1
ATOM 675 C CA . PRO A 1 91 ? -0.705 7.539 17.084 1.00 64.81 91 PRO A CA 1
ATOM 676 C C . PRO A 1 91 ? 0.257 6.719 16.214 1.00 64.81 91 PRO A C 1
ATOM 678 O O . PRO A 1 91 ? 1.008 7.325 15.450 1.00 64.81 91 PRO A O 1
ATOM 681 N N . ALA A 1 92 ? 0.189 5.383 16.238 1.00 67.88 92 ALA A N 1
ATOM 682 C CA . ALA A 1 92 ? 1.080 4.522 15.459 1.00 67.88 92 ALA A CA 1
ATOM 683 C C . ALA A 1 92 ? 0.802 4.623 13.949 1.00 67.88 92 ALA A C 1
ATOM 685 O O . ALA A 1 92 ? 1.725 4.716 13.146 1.00 67.88 92 ALA A O 1
ATOM 686 N N . LEU A 1 93 ? -0.472 4.709 13.550 1.00 64.81 93 LEU A N 1
ATOM 687 C CA . LEU A 1 93 ? -0.870 4.942 12.152 1.00 64.81 93 LEU A CA 1
ATOM 688 C C . LEU A 1 93 ? -0.539 6.361 11.655 1.00 64.81 93 LEU A C 1
ATOM 690 O O . LEU A 1 93 ? -0.433 6.589 10.448 1.00 64.81 93 LEU A O 1
ATOM 694 N N . LYS A 1 94 ? -0.399 7.330 12.568 1.00 64.44 94 LYS A N 1
ATOM 695 C CA . LYS A 1 94 ? -0.020 8.712 12.234 1.00 64.44 94 LYS A CA 1
ATOM 696 C C . LYS A 1 94 ? 1.491 8.857 12.032 1.00 64.44 94 LYS A C 1
ATOM 698 O O . LYS A 1 94 ? 1.891 9.575 11.110 1.00 64.44 94 LYS A O 1
ATOM 703 N N . SER A 1 95 ? 2.301 8.211 12.875 1.00 68.62 95 SER A N 1
ATOM 704 C CA . SER A 1 95 ? 3.766 8.261 12.805 1.00 68.62 95 SER A CA 1
ATOM 705 C C . SER A 1 95 ? 4.331 7.308 11.754 1.00 68.62 95 SER A C 1
ATOM 707 O O . SER A 1 95 ? 5.174 7.720 10.961 1.00 68.62 95 SER A O 1
ATOM 709 N N . GLU A 1 96 ? 3.825 6.074 11.691 1.00 73.38 96 GLU A N 1
ATOM 710 C CA . GLU A 1 96 ? 4.342 5.008 10.829 1.00 73.38 96 GLU A CA 1
ATOM 711 C C . GLU A 1 96 ? 3.201 4.303 10.083 1.00 73.38 96 GLU A C 1
ATOM 713 O O . GLU A 1 96 ? 2.735 3.235 10.488 1.00 73.38 96 GLU A O 1
ATOM 718 N N . PRO A 1 97 ? 2.749 4.868 8.949 1.00 69.19 97 PRO A N 1
ATOM 719 C CA . PRO A 1 97 ? 1.590 4.360 8.223 1.00 69.19 97 PRO A CA 1
ATOM 720 C C . PRO A 1 97 ? 1.729 2.888 7.824 1.00 69.19 97 PRO A C 1
ATOM 722 O O . PRO A 1 97 ? 0.768 2.140 7.940 1.00 69.19 97 PRO A O 1
ATOM 725 N N . ALA A 1 98 ? 2.919 2.455 7.393 1.00 69.19 98 ALA A N 1
ATOM 726 C CA . ALA A 1 98 ? 3.158 1.085 6.934 1.00 69.19 98 ALA A CA 1
ATOM 727 C C . ALA A 1 98 ? 3.046 0.043 8.063 1.00 69.19 98 ALA A C 1
ATOM 729 O O . ALA A 1 98 ? 2.388 -0.982 7.890 1.00 69.19 98 ALA A O 1
ATOM 730 N N . VAL A 1 99 ? 3.642 0.320 9.227 1.00 65.88 99 VAL A N 1
ATOM 731 C CA . VAL A 1 99 ? 3.611 -0.577 10.395 1.00 65.88 99 VAL A CA 1
ATOM 732 C C . VAL A 1 99 ? 2.238 -0.522 11.066 1.00 65.88 99 VAL A C 1
ATOM 734 O O . VAL A 1 99 ? 1.647 -1.558 11.370 1.00 65.88 99 VAL A O 1
ATOM 737 N N . GLY A 1 100 ? 1.668 0.677 11.205 1.00 65.44 100 GLY A N 1
ATOM 738 C CA . GLY A 1 100 ? 0.331 0.875 11.759 1.00 65.44 100 GLY A CA 1
ATOM 739 C C . GLY A 1 100 ? -0.788 0.274 10.900 1.00 65.44 100 GLY A C 1
ATOM 740 O O . GLY A 1 100 ? -1.808 -0.159 11.425 1.00 65.44 100 GLY A O 1
ATOM 741 N N . LEU A 1 101 ? -0.619 0.180 9.578 1.00 70.44 101 LEU A N 1
ATOM 742 C CA . LEU A 1 101 ? -1.596 -0.476 8.698 1.00 70.44 101 LEU A CA 1
ATOM 743 C C . LEU A 1 101 ? -1.677 -1.990 8.910 1.00 70.44 101 LEU A C 1
ATOM 745 O O . LEU A 1 101 ? -2.734 -2.575 8.672 1.00 70.44 101 LEU A O 1
ATOM 749 N N . MET A 1 102 ? -0.598 -2.621 9.376 1.00 72.75 102 MET A N 1
ATOM 750 C CA . MET A 1 102 ? -0.597 -4.047 9.716 1.00 72.75 102 MET A CA 1
ATOM 751 C C . MET A 1 102 ? -1.385 -4.315 11.002 1.00 72.75 102 MET A C 1
ATOM 753 O O . MET A 1 102 ? -2.035 -5.350 11.120 1.00 72.75 102 MET A O 1
ATOM 757 N N . SER A 1 103 ? -1.379 -3.370 11.948 1.00 70.69 103 SER A N 1
ATOM 758 C CA . SER A 1 103 ? -2.161 -3.458 13.186 1.00 70.69 103 SER A CA 1
ATOM 759 C C . SER A 1 103 ? -3.577 -2.891 13.056 1.00 70.69 103 SER A C 1
ATOM 761 O O . SER A 1 103 ? -4.433 -3.225 13.877 1.00 70.69 103 SER A O 1
ATOM 763 N N . ALA A 1 104 ? -3.860 -2.088 12.021 1.00 71.69 104 ALA A N 1
ATOM 764 C CA . ALA A 1 104 ? -5.161 -1.456 11.804 1.00 71.69 104 ALA A CA 1
ATOM 765 C C . ALA A 1 104 ? -6.342 -2.442 11.872 1.00 71.69 104 ALA A C 1
ATOM 767 O O . ALA A 1 104 ? -7.318 -2.121 12.554 1.00 71.69 104 ALA A O 1
ATOM 768 N N . PRO A 1 105 ? -6.281 -3.655 11.279 1.00 73.62 105 PRO A N 1
ATOM 769 C CA . PRO A 1 105 ? -7.359 -4.620 11.429 1.00 73.62 105 PRO A CA 1
ATOM 770 C C . PRO A 1 105 ? -7.609 -5.016 12.889 1.00 73.62 105 PRO A C 1
ATOM 772 O O . PRO A 1 105 ? -8.744 -5.025 13.357 1.00 73.62 105 PRO A O 1
ATOM 775 N N . THR A 1 106 ? -6.545 -5.288 13.639 1.00 77.31 106 THR A N 1
ATOM 776 C CA . THR A 1 106 ? -6.629 -5.677 15.050 1.00 77.31 106 THR A CA 1
ATOM 777 C C . THR A 1 106 ? -7.213 -4.554 15.905 1.00 77.31 106 THR A C 1
ATOM 779 O O . THR A 1 106 ? -8.093 -4.804 16.728 1.00 77.31 106 THR A O 1
ATOM 782 N N . VAL A 1 107 ? -6.792 -3.307 15.675 1.00 74.94 107 VAL A N 1
ATOM 783 C CA . VAL A 1 107 ? -7.293 -2.128 16.403 1.00 74.94 107 VAL A CA 1
ATOM 784 C C . VAL A 1 107 ? -8.777 -1.892 16.116 1.00 74.94 107 VAL A C 1
ATOM 786 O O . VAL A 1 107 ? -9.566 -1.668 17.037 1.00 74.94 107 VAL A O 1
ATOM 789 N N . ILE A 1 108 ? -9.186 -1.995 14.848 1.00 75.94 108 ILE A N 1
ATOM 790 C CA . ILE A 1 108 ? -10.595 -1.900 14.452 1.00 75.94 108 ILE A CA 1
ATOM 791 C C . ILE A 1 108 ? -11.398 -3.043 15.106 1.00 75.94 108 ILE A C 1
ATOM 793 O O . ILE A 1 108 ? -12.536 -2.831 15.519 1.00 75.94 108 ILE A O 1
ATOM 797 N N . ALA A 1 109 ? -10.825 -4.244 15.252 1.00 75.94 109 ALA A N 1
ATOM 798 C CA . ALA A 1 109 ? -11.548 -5.423 15.727 1.00 75.94 109 ALA A CA 1
ATOM 799 C C . ALA A 1 109 ? -11.757 -5.345 17.238 1.00 75.94 109 ALA A C 1
ATOM 801 O O . ALA A 1 109 ? -12.863 -5.572 17.720 1.00 75.94 109 ALA A O 1
ATOM 802 N N . GLN A 1 110 ? -10.722 -4.928 17.972 1.00 77.50 110 GLN A N 1
ATOM 803 C CA . GLN A 1 110 ? -10.800 -4.664 19.407 1.00 77.50 110 GLN A CA 1
ATOM 804 C C . GLN A 1 110 ? -11.838 -3.582 19.726 1.00 77.50 110 GLN A C 1
ATOM 806 O O . GLN A 1 110 ? -12.663 -3.766 20.621 1.00 77.50 110 GLN A O 1
ATOM 811 N N . ARG A 1 111 ? -11.850 -2.476 18.967 1.00 75.62 111 ARG A N 1
ATOM 812 C CA . ARG A 1 111 ? -12.839 -1.404 19.161 1.00 75.62 111 ARG A CA 1
ATOM 813 C C . ARG A 1 111 ? -14.253 -1.837 18.785 1.00 75.62 111 ARG A C 1
ATOM 815 O O . ARG A 1 111 ? -15.181 -1.542 19.529 1.00 75.62 111 ARG A O 1
ATOM 822 N N . ALA A 1 112 ? -14.419 -2.558 17.677 1.00 76.19 112 ALA A N 1
ATOM 823 C CA . ALA A 1 112 ? -15.716 -3.090 17.266 1.00 76.19 112 ALA A CA 1
ATOM 824 C C . ALA A 1 112 ? -16.280 -4.064 18.314 1.00 76.19 112 ALA A C 1
ATOM 826 O O . ALA A 1 112 ? -17.429 -3.918 18.725 1.00 76.19 112 ALA A O 1
ATOM 827 N N . HIS A 1 113 ? -15.452 -4.978 18.830 1.00 77.38 113 HIS A N 1
ATOM 828 C CA . HIS A 1 113 ? -15.844 -5.915 19.883 1.00 77.38 113 HIS A CA 1
ATOM 829 C C . HIS A 1 113 ? -16.241 -5.196 21.182 1.00 77.38 113 HIS A C 1
ATOM 831 O O . HIS A 1 113 ? -17.251 -5.542 21.791 1.00 77.38 113 HIS A O 1
ATOM 837 N N . GLY A 1 114 ? -15.506 -4.148 21.576 1.00 75.75 114 GLY A N 1
ATOM 838 C CA . GLY A 1 114 ? -15.873 -3.292 22.712 1.00 75.75 114 GLY A CA 1
ATOM 839 C C . GLY A 1 114 ? -17.236 -2.600 22.557 1.00 75.75 114 GLY A C 1
ATOM 840 O O . GLY A 1 114 ? -17.886 -2.308 23.556 1.00 75.75 114 GLY A O 1
ATOM 841 N N . MET A 1 115 ? -17.697 -2.398 21.318 1.00 73.50 115 MET A N 1
ATOM 842 C CA . MET A 1 115 ? -19.009 -1.830 20.978 1.00 73.50 115 MET A CA 1
ATOM 843 C C . MET A 1 115 ? -20.080 -2.897 20.682 1.00 73.50 115 MET A C 1
ATOM 845 O O . MET A 1 115 ? -21.190 -2.559 20.273 1.00 73.50 115 MET A O 1
ATOM 849 N N . GLY A 1 116 ? -19.771 -4.188 20.858 1.00 77.94 116 GLY A N 1
ATOM 850 C CA . GLY A 1 116 ? -20.683 -5.280 20.506 1.00 77.94 116 GLY A CA 1
ATOM 851 C C . GLY A 1 116 ? -20.991 -5.348 19.006 1.00 77.94 116 GLY A C 1
ATOM 852 O O . GLY A 1 116 ? -22.088 -5.749 18.619 1.00 77.94 116 GLY A O 1
ATOM 853 N N . MET A 1 117 ? -20.051 -4.922 18.162 1.00 79.31 117 MET A N 1
ATOM 854 C CA . MET A 1 117 ? -20.158 -4.930 16.705 1.00 79.31 117 MET A CA 1
ATOM 855 C C . MET A 1 117 ? -19.143 -5.895 16.085 1.00 79.31 117 MET A C 1
ATOM 857 O O . MET A 1 117 ? -18.016 -6.037 16.552 1.00 79.31 117 MET A O 1
ATOM 861 N N . GLU A 1 118 ? -19.534 -6.527 14.986 1.00 79.38 118 GLU A N 1
ATOM 862 C CA . GLU A 1 118 ? -18.713 -7.424 14.176 1.00 79.38 118 GLU A CA 1
ATOM 863 C C . GLU A 1 118 ? -18.653 -6.927 12.733 1.00 79.38 118 GLU A C 1
ATOM 865 O O . GLU A 1 118 ? -19.510 -6.173 12.267 1.00 79.38 118 GLU A O 1
ATOM 870 N N . TRP A 1 119 ? -17.626 -7.340 12.001 1.00 77.69 119 TRP A N 1
ATOM 871 C CA . TRP A 1 119 ? -17.439 -6.914 10.621 1.00 77.69 119 TRP A CA 1
ATOM 872 C C . TRP A 1 119 ? -18.112 -7.897 9.671 1.00 77.69 119 TRP A C 1
ATOM 874 O O . TRP A 1 119 ? -18.044 -9.112 9.850 1.00 77.69 119 TRP A O 1
ATOM 884 N N . SER A 1 120 ? -18.728 -7.383 8.613 1.00 73.38 120 SER A N 1
ATOM 885 C CA . SER A 1 120 ? -19.359 -8.224 7.598 1.00 73.38 120 SER A CA 1
ATOM 886 C C . SER A 1 120 ? -18.344 -8.694 6.545 1.00 73.38 120 SER A C 1
ATOM 888 O O . SER A 1 120 ? -17.973 -7.914 5.673 1.00 73.38 120 SER A O 1
ATOM 890 N N . GLY A 1 121 ? -17.950 -9.971 6.530 1.00 73.06 121 GLY A N 1
ATOM 891 C CA . GLY A 1 121 ? -17.126 -10.547 5.448 1.00 73.06 121 GLY A CA 1
ATOM 892 C C . GLY A 1 121 ? -15.736 -9.896 5.297 1.00 73.06 121 GLY A C 1
ATOM 893 O O . GLY A 1 121 ? -15.094 -9.569 6.289 1.00 73.06 121 GLY A O 1
ATOM 894 N N . PHE A 1 122 ? -15.251 -9.704 4.061 1.00 69.50 122 PHE A N 1
ATOM 895 C CA . PHE A 1 122 ? -13.926 -9.113 3.792 1.00 69.50 122 PHE A CA 1
ATOM 896 C C . PHE A 1 122 ? -13.915 -7.589 4.017 1.00 69.50 122 PHE A C 1
ATOM 898 O O . PHE A 1 122 ? -14.217 -6.817 3.100 1.00 69.50 122 PHE A O 1
ATOM 905 N N . PHE A 1 123 ? -13.590 -7.157 5.243 1.00 70.38 123 PHE A N 1
ATOM 906 C CA . PHE A 1 123 ? -13.565 -5.742 5.658 1.00 70.38 123 PHE A CA 1
ATOM 907 C C . PHE A 1 123 ? -14.847 -4.980 5.264 1.00 70.38 123 PHE A C 1
ATOM 909 O O . PHE A 1 123 ? -14.803 -3.840 4.792 1.00 70.38 123 PHE A O 1
ATOM 916 N N . GLY A 1 124 ? -16.001 -5.645 5.347 1.00 74.25 124 GLY A N 1
ATOM 917 C CA . GLY A 1 124 ? -17.290 -5.023 5.072 1.00 74.25 124 GLY A CA 1
ATOM 918 C C . GLY A 1 124 ? -17.815 -4.235 6.270 1.00 74.25 124 GLY A C 1
ATOM 919 O O . GLY A 1 124 ? -17.168 -4.182 7.317 1.00 74.25 124 GLY A O 1
ATOM 920 N N . PRO A 1 125 ? -18.987 -3.600 6.114 1.00 78.50 125 PRO A N 1
ATOM 921 C CA . PRO A 1 125 ? -19.495 -2.678 7.112 1.00 78.50 125 PRO A CA 1
ATOM 922 C C . PRO A 1 125 ? -19.731 -3.366 8.453 1.00 78.50 125 PRO A C 1
ATOM 924 O O . PRO A 1 125 ? -20.068 -4.555 8.508 1.00 78.50 125 PRO A O 1
ATOM 927 N N . LEU A 1 126 ? -19.570 -2.589 9.520 1.00 79.56 126 LEU A N 1
ATOM 928 C CA . LEU A 1 126 ? -19.847 -3.032 10.881 1.00 79.56 126 LEU A CA 1
ATOM 929 C C . LEU A 1 126 ? -21.334 -3.338 11.044 1.00 79.56 126 LEU A C 1
ATOM 931 O O . LEU A 1 126 ? -22.198 -2.624 10.532 1.00 79.56 126 LEU A O 1
ATOM 935 N N . ARG A 1 127 ? -21.630 -4.421 11.756 1.00 77.06 127 ARG A N 1
ATOM 936 C CA . ARG A 1 127 ? -22.982 -4.855 12.099 1.00 77.06 127 ARG A CA 1
ATOM 937 C C . ARG A 1 127 ? -23.040 -5.178 13.588 1.00 77.06 127 ARG A C 1
ATOM 939 O O . ARG A 1 127 ? -22.041 -5.640 14.133 1.00 77.06 127 ARG A O 1
ATOM 946 N N . PRO A 1 128 ? -24.190 -4.989 14.251 1.00 76.00 128 PRO A N 1
ATOM 947 C CA . PRO A 1 128 ? -24.371 -5.476 15.612 1.00 76.00 128 PRO A CA 1
ATOM 948 C C . PRO A 1 128 ? -24.068 -6.975 15.668 1.00 76.00 128 PRO A C 1
ATOM 950 O O . PRO A 1 128 ? -24.589 -7.739 14.846 1.00 76.00 128 PRO A O 1
ATOM 953 N N . ALA A 1 129 ? -23.234 -7.392 16.619 1.00 74.19 129 ALA A N 1
ATOM 954 C CA . ALA A 1 129 ? -22.947 -8.798 16.849 1.00 74.19 129 ALA A CA 1
ATOM 955 C C . ALA A 1 129 ? -24.267 -9.494 17.199 1.00 74.19 129 ALA A C 1
ATOM 957 O O . ALA A 1 129 ? -24.958 -9.122 18.155 1.00 74.19 129 ALA A O 1
ATOM 958 N N . LYS A 1 130 ? -24.665 -10.496 16.409 1.00 68.25 130 LYS A N 1
ATOM 959 C CA . LYS A 1 130 ? -25.824 -11.313 16.772 1.00 68.25 130 LYS A CA 1
ATOM 960 C C . LYS A 1 130 ? -25.457 -12.050 18.055 1.00 68.25 130 LYS A C 1
ATOM 962 O O . LYS A 1 130 ? -24.622 -12.948 18.017 1.00 68.25 130 LYS A O 1
ATOM 967 N N . LYS A 1 131 ? -26.119 -11.726 19.174 1.00 55.53 131 LYS A N 1
ATOM 968 C CA . LYS A 1 131 ? -26.164 -12.622 20.337 1.00 55.53 131 LYS A CA 1
ATOM 969 C C . LYS A 1 131 ? -26.623 -13.983 19.815 1.00 55.53 131 LYS A C 1
ATOM 971 O O . LYS A 1 131 ? -27.785 -14.123 19.429 1.00 55.53 131 LYS A O 1
ATOM 976 N N . ARG A 1 132 ? -25.712 -14.958 19.741 1.00 52.12 132 ARG A N 1
ATOM 977 C CA . ARG A 1 132 ? -26.105 -16.360 19.596 1.00 52.12 132 ARG A CA 1
ATOM 978 C C . ARG A 1 132 ? -26.994 -16.658 20.800 1.00 52.12 132 ARG A C 1
ATOM 980 O O . ARG A 1 132 ? -26.540 -16.546 21.936 1.00 52.12 132 ARG A O 1
ATOM 987 N N . ARG A 1 133 ? -28.276 -16.873 20.521 1.00 44.78 133 ARG A N 1
ATOM 988 C CA . ARG A 1 133 ? -29.199 -17.515 21.450 1.00 44.78 133 ARG A CA 1
ATOM 989 C C . ARG A 1 133 ? -28.821 -18.982 21.558 1.00 44.78 133 ARG A C 1
ATOM 991 O O . ARG A 1 133 ? -28.402 -19.528 20.512 1.00 44.78 133 ARG A O 1
#

Secondary structure (DSSP, 8-state):
--HHHHHHHHHHHHHHHHHHHHHHHHHHHHHHHHHHHHHHHHHHHHHHSTTT--EETTEEHHHHHHHHHHHHHHHHHHHHHHHHHHHHT-HHHHH-HHHHHHHHHHHHHHHHHHTTEEE-TTT--EEE-----

Nearest PDB structures (foldseek):
  5ew5-assembly4_D  TM=4.692E-01  e=2.221E+00  Escherichia coli
  2b5u-assembly2_C  TM=4.380E-01  e=3.070E+00  Escherichia coli
  3q0k-assembly2_D  TM=2.740E-01  e=9.034E+00  Homo sapiens

Mean predicted aligned error: 10.0 Å

Radius of gyration: 20.85 Å; Cα contacts (8 Å, |Δi|>4): 137; chains: 1; bounding box: 52×28×59 Å

Solvent-accessible surface area (backbone atoms only — not comparable to full-atom values): 7104 Å² total; per-residue (Å²): 134,64,64,69,58,54,50,54,50,51,51,38,51,36,51,32,33,52,51,49,46,51,46,56,52,47,50,51,47,47,54,54,53,37,52,53,49,24,55,50,43,38,52,48,26,42,71,76,30,73,94,81,33,46,65,58,97,88,38,45,49,36,56,56,38,50,52,51,41,52,51,50,49,52,51,52,44,46,58,50,24,34,54,38,12,61,56,68,69,36,68,54,16,58,77,37,20,72,66,26,54,73,46,41,63,58,56,52,49,56,53,30,51,76,68,50,28,39,65,44,77,90,59,35,62,69,39,74,52,76,78,81,124

pLDDT: mean 76.65, std 10.3, range [41.84, 91.19]

Foldseek 3Di:
DPPVVLVLLQVLLQVLLVLLVVLVVVLVCLVVVLVVVLVVQQVVQCVVDPPPGDDDPNHHSSVVSVVVSVVVNVVSQLVSLCVSCVSLVPVCSNVPSVVVSVCSVVSSQVVCVVSQWDADPNSHRIDRNPPPD

Sequence (133 aa):
MNSNVDLSSAENLNEALRLYRRLVLGIGAIAVIGFVAVILLAKLGTALSPPHGIYIFGEGLGTWGLIAVVAALVAQVWWHGRAIGKLLNDPALKSEPAVGLMSAPTVIAQRAHGMGMEWSGFFGPLRPAKKRR